Protein AF-A0AAU6AZH2-F1 (afdb_monomer_lite)

Secondary structure (DSSP, 8-state):
-HHHHHHHTTPPP-PPPTT-HHHHHHHHHHHHHHHHHHHTT-----HHHHHHHHHHHHHHHHHH---SSSS---S----------------

pLDDT: mean 70.89, std 15.19, range [42.44, 94.69]

Structure (mmCIF, N/CA/C/O backbone):
data_AF-A0AAU6AZH2-F1
#
_entry.id   AF-A0AAU6AZH2-F1
#
loop_
_atom_site.group_PDB
_atom_site.id
_atom_site.type_symbol
_atom_site.label_atom_id
_atom_site.label_alt_id
_atom_site.label_comp_id
_atom_site.label_asym_id
_atom_site.label_entity_id
_atom_site.label_seq_id
_atom_site.pdbx_PDB_ins_code
_atom_site.Cartn_x
_atom_site.Cartn_y
_atom_site.Cartn_z
_atom_site.occupancy
_atom_site.B_iso_or_equiv
_atom_site.auth_seq_id
_atom_site.auth_comp_id
_atom_site.auth_asym_id
_atom_site.auth_atom_id
_atom_site.pdbx_PDB_model_num
ATOM 1 N N . MET A 1 1 ? -8.372 -12.243 -19.620 1.00 77.56 1 MET A N 1
ATOM 2 C CA . MET A 1 1 ? -8.970 -10.992 -19.103 1.00 77.56 1 MET A CA 1
ATOM 3 C C . MET A 1 1 ? -7.921 -9.996 -18.612 1.00 77.56 1 MET A C 1
ATOM 5 O O . MET A 1 1 ? -7.651 -9.061 -19.345 1.00 77.56 1 MET A O 1
ATOM 9 N N . ILE A 1 2 ? -7.285 -10.161 -17.438 1.00 85.25 2 ILE A N 1
ATOM 10 C CA . ILE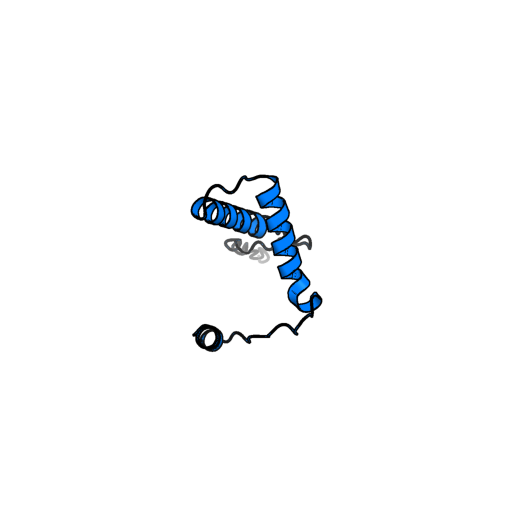 A 1 2 ? -6.269 -9.184 -16.969 1.00 85.25 2 ILE A CA 1
ATOM 11 C C . ILE A 1 2 ? -5.028 -9.159 -17.873 1.00 85.25 2 ILE A C 1
ATOM 13 O O . ILE A 1 2 ? -4.589 -8.079 -18.251 1.00 85.25 2 ILE A O 1
ATOM 17 N N . ASP A 1 3 ? -4.515 -10.316 -18.297 1.00 87.44 3 ASP A N 1
ATOM 18 C CA . ASP A 1 3 ? -3.327 -10.376 -19.166 1.00 87.44 3 ASP A CA 1
ATOM 19 C C . ASP A 1 3 ? -3.535 -9.690 -20.525 1.00 87.44 3 ASP A C 1
ATOM 21 O O . ASP A 1 3 ? -2.596 -9.144 -21.100 1.00 87.44 3 ASP A O 1
ATOM 25 N N . GLU A 1 4 ? -4.769 -9.690 -21.035 1.00 90.00 4 GLU A N 1
ATOM 26 C CA . GLU A 1 4 ? -5.128 -9.009 -22.285 1.00 90.00 4 GLU A CA 1
ATOM 27 C C . GLU A 1 4 ? -5.130 -7.494 -22.105 1.00 90.00 4 GLU A C 1
ATOM 29 O O . GLU A 1 4 ? -4.555 -6.789 -22.928 1.00 90.00 4 GLU A O 1
ATOM 34 N N . ILE A 1 5 ? -5.696 -7.002 -20.999 1.00 91.00 5 ILE A N 1
ATOM 35 C CA . ILE A 1 5 ? -5.677 -5.576 -20.648 1.00 91.00 5 ILE A CA 1
ATOM 36 C C . ILE A 1 5 ? -4.233 -5.096 -20.451 1.00 91.00 5 ILE A C 1
ATOM 38 O O . ILE A 1 5 ? -3.850 -4.042 -20.953 1.00 91.00 5 ILE A O 1
ATOM 42 N N . LEU A 1 6 ? -3.402 -5.881 -19.757 1.00 90.50 6 LEU A N 1
ATOM 43 C CA . LEU A 1 6 ? -1.990 -5.552 -19.549 1.00 90.50 6 LEU A CA 1
ATOM 44 C C . LEU A 1 6 ? -1.206 -5.554 -20.866 1.00 90.50 6 LEU A C 1
ATOM 46 O O . LEU A 1 6 ? -0.358 -4.687 -21.078 1.00 90.50 6 LEU A O 1
ATOM 50 N N . ARG A 1 7 ? -1.516 -6.489 -21.773 1.00 90.12 7 ARG A N 1
ATOM 51 C CA . ARG A 1 7 ? -0.912 -6.545 -23.107 1.00 90.12 7 ARG A CA 1
ATOM 52 C C . ARG A 1 7 ? -1.306 -5.341 -23.964 1.00 90.12 7 ARG A C 1
ATOM 54 O O . ARG A 1 7 ? -0.426 -4.777 -24.610 1.00 90.12 7 ARG A O 1
ATOM 61 N N . ASP A 1 8 ? -2.574 -4.935 -23.946 1.00 94.69 8 ASP A N 1
ATOM 62 C CA . ASP A 1 8 ? -3.058 -3.734 -24.645 1.00 94.69 8 ASP A CA 1
ATOM 63 C C . ASP A 1 8 ? -2.376 -2.462 -24.111 1.00 94.69 8 ASP A C 1
ATOM 65 O O . ASP A 1 8 ? -1.859 -1.645 -24.875 1.00 94.69 8 ASP A O 1
ATOM 69 N N . ALA A 1 9 ? -2.211 -2.376 -22.787 1.00 91.88 9 ALA A N 1
ATOM 70 C CA . ALA A 1 9 ? -1.456 -1.316 -22.120 1.00 91.88 9 ALA A CA 1
ATOM 71 C C . ALA A 1 9 ? 0.074 -1.394 -22.327 1.00 91.88 9 ALA A C 1
ATOM 73 O O . ALA A 1 9 ? 0.807 -0.554 -21.803 1.00 91.88 9 ALA A O 1
ATOM 74 N N . LYS A 1 10 ? 0.578 -2.384 -23.083 1.00 91.50 10 LYS A N 1
ATOM 75 C CA . LYS A 1 10 ? 2.011 -2.648 -23.325 1.00 91.50 10 LYS A CA 1
ATOM 76 C C . LYS A 1 10 ? 2.827 -2.861 -22.041 1.00 91.50 10 LYS A C 1
ATOM 78 O O . LYS A 1 10 ? 4.014 -2.540 -21.990 1.00 91.50 10 LYS A O 1
ATOM 83 N N . ILE A 1 11 ? 2.205 -3.430 -21.010 1.00 89.88 11 ILE A N 1
ATOM 84 C CA . ILE A 1 11 ? 2.841 -3.753 -19.730 1.00 89.88 11 ILE A CA 1
ATOM 85 C C . ILE A 1 11 ? 3.317 -5.209 -19.761 1.00 89.88 11 ILE A C 1
ATOM 87 O O . ILE A 1 11 ? 2.533 -6.141 -19.940 1.00 89.88 11 ILE A O 1
ATOM 91 N N . ALA A 1 12 ? 4.620 -5.416 -19.559 1.00 86.62 12 ALA A N 1
ATOM 92 C CA . ALA A 1 12 ? 5.191 -6.751 -19.431 1.00 86.62 12 ALA A CA 1
ATOM 93 C C . ALA A 1 12 ? 4.874 -7.331 -18.046 1.00 86.62 12 ALA A C 1
ATOM 95 O O . ALA A 1 12 ? 5.308 -6.803 -17.021 1.00 86.62 12 ALA A O 1
ATOM 96 N N . THR A 1 13 ? 4.130 -8.435 -18.017 1.00 84.69 13 THR A N 1
ATOM 97 C CA . THR A 1 13 ? 3.815 -9.137 -16.769 1.00 84.69 13 THR A CA 1
ATOM 98 C C . THR A 1 13 ? 4.979 -10.046 -16.393 1.00 84.69 13 THR A C 1
ATOM 100 O O . THR A 1 13 ? 5.350 -10.932 -17.162 1.00 84.69 13 THR A O 1
ATOM 103 N N . VAL A 1 14 ? 5.552 -9.838 -15.208 1.00 84.75 14 VAL A N 1
ATOM 104 C CA . VAL A 1 14 ? 6.588 -10.708 -14.639 1.00 84.75 14 VAL A CA 1
ATOM 105 C C . VAL A 1 14 ? 5.984 -11.448 -13.458 1.00 84.75 14 VAL A C 1
ATOM 107 O O . VAL A 1 14 ? 5.588 -10.835 -12.468 1.00 84.75 14 VAL A O 1
ATOM 110 N N . LEU A 1 15 ? 5.904 -12.773 -13.559 1.00 83.19 15 LEU A N 1
ATOM 111 C CA . LEU A 1 15 ? 5.469 -13.604 -12.443 1.00 83.19 15 LEU A CA 1
ATOM 112 C C . LEU A 1 15 ? 6.598 -13.701 -11.416 1.00 83.19 15 LEU A C 1
ATOM 114 O O . LEU A 1 15 ? 7.744 -13.997 -11.762 1.00 83.19 15 LEU A O 1
ATOM 118 N N . SER A 1 16 ? 6.272 -13.475 -10.145 1.00 79.25 16 SER A N 1
ATOM 119 C CA . SER A 1 16 ? 7.215 -13.754 -9.066 1.00 79.25 16 SER A CA 1
ATOM 120 C C . SER A 1 16 ? 7.482 -15.250 -8.968 1.00 79.25 16 SER A C 1
ATOM 122 O O . SER A 1 16 ? 6.561 -16.067 -9.031 1.00 79.25 16 SER A O 1
ATOM 124 N N . GLY A 1 17 ? 8.753 -15.610 -8.789 1.00 78.06 17 GLY A N 1
ATOM 125 C CA . GLY A 1 17 ? 9.146 -16.993 -8.562 1.00 78.06 17 GLY A CA 1
ATOM 126 C C . GLY A 1 17 ? 8.450 -17.569 -7.327 1.00 78.06 17 GLY A C 1
ATOM 127 O O . GLY A 1 17 ? 8.278 -16.892 -6.307 1.00 78.06 17 GLY A O 1
ATOM 128 N N . VAL A 1 18 ? 8.050 -18.839 -7.408 1.00 68.81 18 VAL A N 1
ATOM 129 C CA . VAL A 1 18 ? 7.421 -19.549 -6.287 1.00 68.81 18 VAL A CA 1
ATOM 130 C C . VAL A 1 18 ? 8.380 -19.538 -5.094 1.00 68.81 18 VAL A C 1
ATOM 132 O O . VAL A 1 18 ? 9.514 -19.993 -5.206 1.00 68.81 18 VAL A O 1
ATOM 135 N N . ARG A 1 19 ? 7.921 -19.017 -3.946 1.00 71.00 19 ARG A N 1
ATOM 136 C CA . ARG A 1 19 ? 8.726 -18.860 -2.716 1.00 71.00 19 ARG A CA 1
ATOM 137 C C . ARG A 1 19 ? 9.992 -18.018 -2.916 1.00 71.00 19 ARG A C 1
ATOM 139 O O . ARG A 1 19 ? 11.034 -18.318 -2.336 1.00 71.00 19 ARG A O 1
ATOM 146 N N . MET A 1 20 ? 9.897 -16.930 -3.679 1.00 77.00 20 MET A N 1
ATOM 147 C CA . MET A 1 20 ? 10.946 -15.909 -3.752 1.00 77.00 20 MET A CA 1
ATOM 148 C C . MET A 1 20 ? 10.512 -14.611 -3.046 1.00 77.00 20 MET A C 1
ATOM 150 O O . MET A 1 20 ? 10.177 -13.638 -3.725 1.00 77.00 20 MET A O 1
ATOM 154 N N . PRO A 1 21 ? 10.572 -14.541 -1.694 1.00 69.06 21 PRO A N 1
ATOM 155 C CA . PRO A 1 21 ? 10.156 -13.359 -0.931 1.00 69.06 21 PRO A CA 1
ATOM 156 C C . PRO A 1 21 ? 10.864 -12.089 -1.388 1.00 69.06 21 PRO A C 1
ATOM 158 O O . PRO A 1 21 ? 10.291 -11.014 -1.367 1.00 69.06 21 PRO A O 1
ATOM 161 N N . ARG A 1 22 ? 12.111 -12.195 -1.870 1.00 76.12 22 ARG A N 1
ATOM 162 C CA . ARG A 1 22 ? 12.877 -11.040 -2.358 1.00 76.12 22 ARG A CA 1
ATOM 163 C C . ARG A 1 22 ? 12.259 -10.370 -3.586 1.00 76.12 22 ARG A C 1
ATOM 165 O O . ARG A 1 22 ? 12.365 -9.153 -3.683 1.00 76.12 22 ARG A O 1
ATOM 172 N N . MET A 1 23 ? 11.611 -11.119 -4.484 1.00 85.00 23 MET A N 1
ATOM 173 C CA . MET A 1 23 ? 10.932 -10.536 -5.652 1.00 85.00 23 MET A CA 1
ATOM 174 C C . MET A 1 23 ? 9.683 -9.744 -5.244 1.00 85.00 23 MET A C 1
ATOM 176 O O . MET A 1 23 ? 9.363 -8.743 -5.875 1.00 85.00 23 MET A O 1
ATOM 180 N N . ASN A 1 24 ? 9.033 -10.133 -4.143 1.00 81.50 24 ASN A N 1
ATOM 181 C CA . ASN A 1 24 ? 7.842 -9.469 -3.613 1.00 81.50 24 ASN A CA 1
ATOM 182 C C . ASN A 1 24 ? 8.113 -8.615 -2.367 1.00 81.50 24 ASN A C 1
ATOM 184 O O . ASN A 1 24 ? 7.181 -8.027 -1.826 1.00 81.50 24 ASN A O 1
ATOM 188 N N . ALA A 1 25 ? 9.365 -8.500 -1.914 1.00 84.75 25 ALA A N 1
ATOM 189 C CA . ALA A 1 25 ? 9.700 -7.978 -0.588 1.00 84.75 25 ALA A CA 1
ATOM 190 C C . ALA A 1 25 ? 9.181 -6.557 -0.357 1.00 84.75 25 ALA A C 1
ATOM 192 O O . ALA A 1 25 ? 8.806 -6.206 0.758 1.00 84.75 25 ALA A O 1
ATOM 193 N N . ILE A 1 26 ? 9.141 -5.738 -1.410 1.00 81.88 26 ILE A N 1
ATOM 194 C CA . ILE A 1 26 ? 8.609 -4.374 -1.351 1.00 81.88 26 ILE A CA 1
ATOM 195 C C . ILE A 1 26 ? 7.103 -4.401 -1.069 1.00 81.88 26 ILE A C 1
ATOM 197 O O . ILE A 1 26 ? 6.650 -3.717 -0.152 1.00 81.88 26 ILE A O 1
ATOM 201 N N . MET A 1 27 ? 6.347 -5.211 -1.815 1.00 82.81 27 MET A N 1
ATOM 202 C CA . MET A 1 27 ? 4.900 -5.347 -1.635 1.00 82.81 27 MET A CA 1
ATOM 203 C C . MET A 1 27 ? 4.559 -6.040 -0.319 1.00 82.81 27 MET A C 1
ATOM 205 O O . MET A 1 27 ? 3.697 -5.566 0.411 1.00 82.81 27 MET A O 1
ATOM 209 N N . GLU A 1 28 ? 5.271 -7.107 0.039 1.00 85.12 28 GLU A N 1
ATOM 210 C CA . GLU A 1 28 ? 5.090 -7.805 1.315 1.00 85.12 28 GLU A CA 1
ATOM 211 C C . GLU A 1 28 ? 5.366 -6.879 2.502 1.00 85.12 28 GLU A C 1
ATOM 213 O O . GLU A 1 28 ? 4.580 -6.829 3.450 1.00 85.12 28 GLU A O 1
ATOM 218 N N . ARG A 1 29 ? 6.448 -6.091 2.439 1.00 87.00 29 ARG A N 1
ATOM 219 C CA . ARG A 1 29 ? 6.752 -5.083 3.459 1.00 87.00 29 ARG A CA 1
ATOM 220 C C . ARG A 1 29 ? 5.657 -4.029 3.531 1.00 87.00 29 ARG A C 1
ATOM 222 O O . ARG A 1 29 ? 5.240 -3.694 4.634 1.00 87.00 29 ARG A O 1
ATOM 229 N N . TRP A 1 30 ? 5.184 -3.531 2.390 1.00 83.38 30 TRP A N 1
ATOM 230 C CA . TRP A 1 30 ? 4.108 -2.543 2.347 1.00 83.38 30 TRP A CA 1
ATOM 231 C C . TRP A 1 30 ? 2.813 -3.081 2.970 1.00 83.38 30 TRP A C 1
ATOM 233 O O . TRP A 1 30 ? 2.271 -2.448 3.870 1.00 83.38 30 TRP A O 1
ATOM 243 N N . VAL A 1 31 ? 2.379 -4.290 2.594 1.00 83.88 31 VAL A N 1
ATOM 244 C CA . VAL A 1 31 ? 1.191 -4.944 3.172 1.00 83.88 31 VAL A CA 1
ATOM 245 C C . VAL A 1 31 ? 1.363 -5.185 4.671 1.00 83.88 31 VAL A C 1
ATOM 247 O O . VAL A 1 31 ? 0.415 -5.005 5.433 1.00 83.88 31 VAL A O 1
ATOM 250 N N . LYS A 1 32 ? 2.560 -5.576 5.123 1.00 85.69 32 LYS A N 1
ATOM 251 C CA . LYS A 1 32 ? 2.845 -5.779 6.549 1.00 85.69 32 LYS A CA 1
ATOM 252 C C . LYS A 1 32 ? 2.762 -4.471 7.335 1.00 85.69 32 LYS A C 1
ATOM 254 O O . LYS A 1 32 ? 2.167 -4.468 8.409 1.00 85.69 32 LYS A O 1
ATOM 259 N N . THR A 1 33 ? 3.325 -3.383 6.810 1.00 83.62 33 THR A N 1
ATOM 260 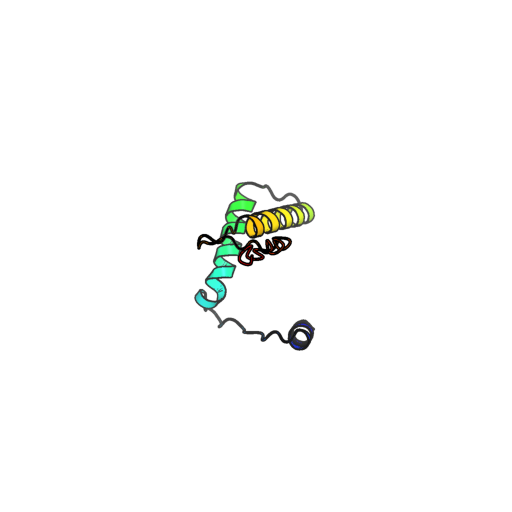C CA . THR A 1 33 ? 3.234 -2.049 7.421 1.00 83.62 33 THR A CA 1
ATOM 261 C C . THR A 1 33 ? 1.789 -1.565 7.459 1.00 83.62 33 THR A C 1
ATOM 263 O O . THR A 1 33 ? 1.324 -1.181 8.524 1.00 83.62 33 THR A O 1
ATOM 266 N N . LEU A 1 34 ? 1.051 -1.695 6.354 1.00 81.81 34 LEU A N 1
ATOM 267 C CA . LEU A 1 34 ? -0.370 -1.359 6.294 1.00 81.81 34 LEU A CA 1
ATOM 268 C C . LEU A 1 34 ? -1.172 -2.158 7.325 1.00 81.81 34 LEU A C 1
ATOM 270 O O . LEU A 1 34 ? -1.950 -1.591 8.080 1.00 81.81 34 LEU A O 1
ATOM 274 N N . ARG A 1 35 ? -0.952 -3.474 7.411 1.00 81.31 35 ARG A N 1
ATOM 275 C CA . ARG A 1 35 ? -1.631 -4.332 8.387 1.00 81.31 35 ARG A CA 1
ATOM 276 C C . ARG A 1 35 ? -1.314 -3.905 9.819 1.00 81.31 35 ARG A C 1
ATOM 278 O O . ARG A 1 35 ? -2.230 -3.840 10.625 1.00 81.31 35 ARG A O 1
ATOM 285 N N . ALA A 1 36 ? -0.051 -3.616 10.124 1.00 81.75 36 ALA A N 1
ATOM 286 C CA . ALA A 1 36 ? 0.350 -3.153 11.446 1.00 81.75 36 ALA A CA 1
ATOM 287 C C . ALA A 1 36 ? -0.285 -1.795 11.779 1.00 81.75 36 ALA A C 1
ATOM 289 O O . ALA A 1 36 ? -0.928 -1.669 12.804 1.00 81.75 36 ALA A O 1
ATOM 290 N N . GLU A 1 37 ? -0.184 -0.799 10.904 1.00 76.94 37 GLU A N 1
ATOM 291 C CA . GLU A 1 37 ? -0.658 0.562 11.190 1.00 76.94 37 GLU A CA 1
ATOM 292 C C . GLU A 1 37 ? -2.190 0.673 11.227 1.00 76.94 37 GLU A C 1
ATOM 294 O O . GLU A 1 37 ? -2.729 1.451 12.016 1.00 76.94 37 GLU A O 1
ATOM 299 N N . LEU A 1 38 ? -2.896 -0.109 10.403 1.00 72.88 38 LEU A N 1
ATOM 300 C CA . LEU A 1 38 ? -4.354 -0.059 10.301 1.00 72.88 38 LEU A CA 1
ATOM 301 C C . LEU A 1 38 ? -5.027 -0.917 11.387 1.00 72.88 38 LEU A C 1
ATOM 303 O O . LEU A 1 38 ? -5.935 -0.429 12.055 1.00 72.88 38 LEU A O 1
ATOM 307 N N . LEU A 1 39 ? -4.568 -2.152 11.637 1.00 68.69 39 LEU A N 1
ATOM 308 C CA . LEU A 1 39 ? -5.173 -3.017 12.669 1.00 68.69 39 LEU A CA 1
ATOM 309 C C . LEU A 1 39 ? -4.739 -2.679 14.100 1.00 68.69 39 LEU A C 1
ATOM 311 O O . LEU A 1 39 ? -5.490 -2.982 15.020 1.00 68.69 39 LEU A O 1
ATOM 315 N N . ASP A 1 40 ? -3.587 -2.037 14.309 1.00 66.81 40 ASP A N 1
ATOM 316 C CA . ASP A 1 40 ? -3.177 -1.567 15.645 1.00 66.81 40 ASP A CA 1
ATOM 317 C C . ASP A 1 40 ? -4.014 -0.361 16.115 1.00 66.81 40 ASP A C 1
ATOM 319 O O . ASP A 1 40 ? -4.118 -0.094 17.308 1.00 66.81 40 ASP A O 1
ATOM 323 N N . ARG A 1 41 ? -4.658 0.363 15.182 1.00 59.97 41 ARG A N 1
ATOM 324 C CA . ARG A 1 41 ? -5.393 1.611 15.469 1.00 59.97 41 ARG A CA 1
ATOM 325 C C . ARG A 1 41 ? -6.883 1.589 15.134 1.00 59.97 41 ARG A C 1
ATOM 327 O O . ARG A 1 41 ? -7.591 2.503 15.550 1.00 59.97 41 ARG A O 1
ATOM 334 N N . THR A 1 42 ? -7.383 0.591 14.401 1.00 58.84 42 THR A N 1
ATOM 335 C CA . THR A 1 42 ? -8.802 0.523 14.013 1.00 58.84 42 THR A CA 1
ATOM 336 C C . THR A 1 42 ? -9.395 -0.869 14.225 1.00 58.84 42 THR A C 1
ATOM 338 O O . THR A 1 42 ? -8.935 -1.864 13.666 1.00 58.84 42 THR A O 1
ATOM 341 N N . LEU A 1 43 ? -10.466 -0.938 15.022 1.00 62.66 43 LEU A N 1
ATOM 342 C CA . LEU A 1 43 ? -11.334 -2.111 15.089 1.00 62.66 43 LEU A CA 1
ATOM 343 C C . LEU A 1 43 ? -12.179 -2.115 13.805 1.00 62.66 43 LEU A C 1
ATOM 345 O O . LEU A 1 43 ? -13.139 -1.354 13.681 1.00 62.66 43 LEU A O 1
ATOM 349 N N . ILE A 1 44 ? -11.779 -2.899 12.803 1.00 63.22 44 ILE A N 1
ATOM 350 C CA . ILE A 1 44 ? -12.460 -2.933 11.502 1.00 63.22 44 ILE A CA 1
ATOM 351 C C . ILE A 1 44 ? -13.861 -3.532 11.691 1.00 63.22 44 ILE A C 1
ATOM 353 O O . ILE A 1 44 ? -14.022 -4.743 11.807 1.00 63.22 44 ILE A O 1
ATOM 357 N N . TRP A 1 45 ? -14.874 -2.666 11.728 1.00 60.28 45 TRP A N 1
ATOM 358 C CA . TRP A 1 45 ? -16.267 -3.048 11.985 1.00 60.28 45 TRP A CA 1
ATOM 359 C C . TRP A 1 45 ? -16.982 -3.612 10.744 1.00 60.28 45 TRP A C 1
ATOM 361 O O . TRP A 1 45 ? -17.902 -4.414 10.873 1.00 60.28 45 TRP A O 1
ATOM 371 N N . ASN A 1 46 ? -16.589 -3.189 9.533 1.00 68.00 46 ASN A N 1
ATOM 372 C CA . ASN A 1 46 ? -17.196 -3.632 8.269 1.00 68.00 46 ASN A CA 1
ATOM 373 C C . ASN A 1 46 ? -16.261 -3.396 7.057 1.00 68.00 46 ASN A C 1
ATOM 375 O O . ASN A 1 46 ? -15.363 -2.552 7.113 1.00 68.00 46 ASN A O 1
ATOM 379 N N . GLU A 1 47 ? -16.509 -4.083 5.935 1.00 77.19 47 GLU A N 1
ATOM 380 C CA . GLU A 1 47 ? -15.757 -3.981 4.670 1.00 77.19 47 GLU A CA 1
ATOM 381 C C . GLU A 1 47 ? -15.715 -2.546 4.121 1.00 77.19 47 GLU A C 1
ATOM 383 O O . GLU A 1 47 ? -14.667 -2.067 3.688 1.00 77.19 47 GLU A O 1
ATOM 388 N N . THR A 1 48 ? -16.831 -1.816 4.195 1.00 79.81 48 THR A N 1
ATOM 389 C CA . THR A 1 48 ? -16.905 -0.415 3.747 1.00 79.81 48 THR A CA 1
ATOM 390 C C . THR A 1 48 ? -15.958 0.487 4.539 1.00 79.81 48 THR A C 1
ATOM 392 O O . THR A 1 48 ? -15.313 1.366 3.967 1.00 79.81 48 THR A O 1
ATOM 395 N N . HIS A 1 49 ? -15.828 0.242 5.846 1.00 77.75 49 HIS A N 1
ATOM 396 C CA . HIS A 1 49 ? -14.922 0.999 6.707 1.00 77.75 49 HIS A CA 1
ATOM 397 C C . HIS A 1 49 ? -13.460 0.689 6.367 1.00 77.75 49 HIS A C 1
ATOM 399 O O . HIS A 1 49 ? -12.642 1.601 6.265 1.00 77.75 49 HIS A O 1
ATOM 405 N N . LEU A 1 50 ? -13.148 -0.585 6.106 1.00 79.94 50 LEU A N 1
ATOM 406 C CA . LEU A 1 50 ? -11.825 -1.002 5.648 1.00 79.94 50 LEU A CA 1
ATOM 407 C C . LEU A 1 50 ? -11.452 -0.336 4.319 1.00 79.94 50 LEU A C 1
ATOM 409 O O . LEU A 1 50 ? -10.352 0.196 4.192 1.00 79.94 50 LEU A O 1
ATOM 413 N N . ARG A 1 51 ? -12.369 -0.316 3.344 1.00 83.75 51 ARG A N 1
ATOM 414 C CA . ARG A 1 51 ? -12.129 0.296 2.029 1.00 83.75 51 ARG A CA 1
ATOM 415 C C . ARG A 1 51 ? -11.876 1.802 2.139 1.00 83.75 51 ARG A C 1
ATOM 417 O O . ARG A 1 51 ? -10.977 2.311 1.475 1.00 83.75 51 ARG A O 1
ATOM 424 N N . HIS A 1 52 ? -12.613 2.496 3.008 1.00 8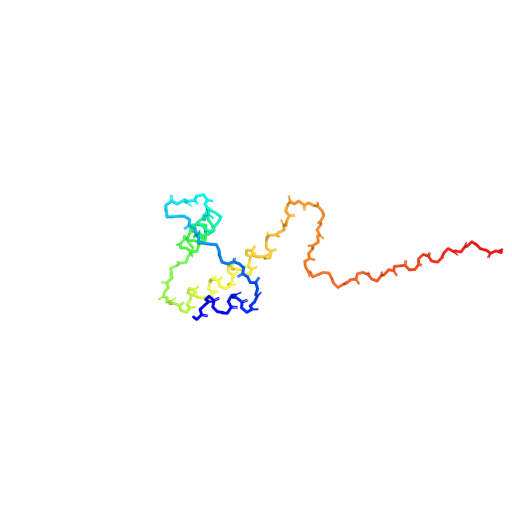3.56 52 HIS A N 1
ATOM 425 C CA . HIS A 1 52 ? -12.389 3.918 3.276 1.00 83.56 52 HIS A CA 1
ATOM 426 C C . HIS A 1 52 ? -11.026 4.168 3.942 1.00 83.56 52 HIS A C 1
ATOM 428 O O . HIS A 1 52 ? -10.258 5.012 3.484 1.00 83.56 52 HIS A O 1
ATOM 434 N N . ALA A 1 53 ? -10.692 3.402 4.985 1.00 81.50 53 ALA A N 1
ATOM 435 C CA . ALA A 1 53 ? -9.414 3.522 5.685 1.00 81.50 53 ALA A CA 1
ATOM 436 C C . ALA A 1 53 ? -8.211 3.226 4.769 1.00 81.50 53 ALA A C 1
ATOM 438 O O . ALA A 1 53 ? -7.207 3.929 4.839 1.00 81.50 53 ALA A O 1
ATOM 439 N N . LEU A 1 54 ? -8.325 2.243 3.868 1.00 83.38 54 LEU A N 1
ATOM 440 C CA . LEU A 1 54 ? -7.311 1.953 2.847 1.00 83.38 54 LEU A CA 1
ATOM 441 C C . LEU A 1 54 ? -7.119 3.115 1.868 1.00 83.38 54 LEU A C 1
ATOM 443 O O . LEU A 1 54 ? -5.980 3.449 1.562 1.00 83.38 54 LEU A O 1
ATOM 447 N N . GLY A 1 55 ? -8.205 3.743 1.408 1.00 84.38 55 GLY A N 1
ATOM 448 C CA . GLY A 1 55 ? -8.123 4.893 0.504 1.00 84.38 55 GLY A CA 1
ATOM 449 C C . GLY A 1 55 ? -7.452 6.108 1.150 1.00 84.38 55 GLY A C 1
ATOM 450 O O . GLY A 1 55 ? -6.641 6.785 0.518 1.00 84.38 55 GLY A O 1
ATOM 451 N N . GLU A 1 56 ? -7.736 6.375 2.428 1.00 82.38 56 GLU A N 1
ATOM 452 C CA . GLU A 1 56 ? -7.026 7.419 3.180 1.00 82.38 56 GLU A CA 1
ATOM 453 C C . GLU A 1 56 ? -5.560 7.057 3.432 1.00 82.38 56 GLU A C 1
ATOM 455 O O . GLU A 1 56 ? -4.678 7.903 3.272 1.00 82.38 56 GLU A O 1
ATOM 460 N N . TYR A 1 57 ? -5.278 5.793 3.753 1.00 78.62 57 TYR A N 1
ATOM 461 C CA . TYR A 1 57 ? -3.915 5.310 3.937 1.00 78.62 57 TYR A CA 1
ATOM 462 C C . TYR A 1 57 ? -3.080 5.427 2.661 1.00 78.62 57 TYR A C 1
ATOM 464 O O . TYR A 1 57 ? -1.950 5.906 2.706 1.00 78.62 57 TYR A O 1
ATOM 472 N N . GLU A 1 58 ? -3.627 5.025 1.514 1.00 81.62 58 GLU A N 1
ATOM 473 C CA . GLU A 1 58 ? -2.962 5.126 0.217 1.00 81.62 58 GLU A CA 1
ATOM 474 C C . GLU A 1 58 ? -2.652 6.584 -0.129 1.00 81.62 58 GLU A C 1
ATOM 476 O O . GLU A 1 58 ? -1.520 6.909 -0.497 1.00 81.62 58 GLU A O 1
ATOM 481 N N . ARG A 1 59 ? -3.633 7.477 0.047 1.00 82.38 59 ARG A N 1
ATOM 482 C CA . ARG A 1 59 ? -3.463 8.916 -0.170 1.00 82.38 59 ARG A CA 1
ATOM 483 C C . ARG A 1 59 ? -2.351 9.470 0.716 1.00 82.38 59 ARG A C 1
ATOM 485 O O . ARG A 1 59 ? -1.451 10.137 0.212 1.00 82.38 59 ARG A O 1
ATOM 492 N N . HIS A 1 60 ? -2.375 9.143 2.007 1.00 80.31 60 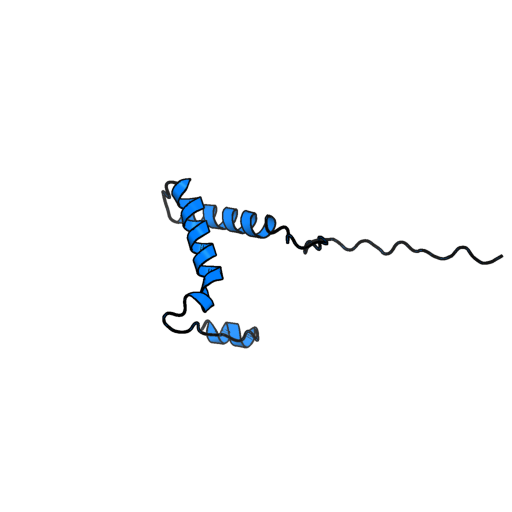HIS A N 1
ATOM 493 C CA . HIS A 1 60 ? -1.343 9.537 2.956 1.00 80.31 60 HIS A CA 1
ATOM 494 C C . HIS A 1 60 ? 0.027 8.990 2.539 1.00 80.31 60 HIS A C 1
ATOM 496 O O . HIS A 1 60 ? 0.960 9.766 2.363 1.00 80.31 60 HIS A O 1
ATOM 502 N N . TYR A 1 61 ? 0.153 7.686 2.300 1.00 71.31 61 TYR A N 1
ATOM 503 C CA . TYR A 1 61 ? 1.413 7.031 1.952 1.00 71.31 61 TYR A CA 1
ATOM 504 C C . TYR A 1 61 ? 2.026 7.574 0.652 1.00 71.31 61 TYR A C 1
ATOM 506 O O . TYR A 1 61 ? 3.228 7.844 0.595 1.00 71.31 61 TYR A O 1
ATOM 514 N N . ASN A 1 62 ? 1.205 7.786 -0.379 1.00 74.75 62 ASN A N 1
ATOM 515 C CA . ASN A 1 62 ? 1.652 8.309 -1.670 1.00 74.75 62 ASN A CA 1
ATOM 516 C C . ASN A 1 62 ? 2.023 9.798 -1.596 1.00 74.75 62 ASN A C 1
ATOM 518 O O . ASN A 1 62 ? 2.988 10.210 -2.235 1.00 74.75 62 ASN A O 1
ATOM 522 N N . GLN A 1 63 ? 1.324 10.596 -0.782 1.00 76.56 63 GLN A N 1
ATOM 523 C CA . GLN A 1 63 ? 1.676 12.002 -0.539 1.00 76.56 63 GLN A CA 1
ATOM 524 C C . GLN A 1 63 ? 2.909 12.157 0.366 1.00 76.56 63 GLN A C 1
ATOM 526 O O . GLN A 1 63 ? 3.697 13.079 0.176 1.00 76.56 63 GLN A O 1
ATOM 531 N N . HIS A 1 64 ? 3.099 11.252 1.332 1.00 65.44 64 HIS A N 1
ATOM 532 C CA . HIS A 1 64 ? 4.184 11.301 2.321 1.00 65.44 64 HIS A CA 1
ATOM 533 C C . HIS A 1 64 ? 5.470 10.623 1.848 1.00 65.44 64 HIS A C 1
ATOM 535 O O . HIS A 1 64 ? 6.502 10.732 2.519 1.00 65.44 64 HIS A O 1
ATOM 541 N N . ARG A 1 65 ? 5.480 9.995 0.663 1.00 53.28 65 ARG A N 1
ATOM 542 C CA . ARG A 1 65 ? 6.730 9.766 -0.070 1.00 53.28 65 ARG A CA 1
ATOM 543 C C . ARG A 1 65 ? 7.247 11.088 -0.635 1.00 53.28 65 ARG A C 1
ATOM 545 O O . ARG A 1 65 ? 7.389 11.274 -1.838 1.00 53.28 65 ARG A O 1
ATOM 552 N N . THR A 1 66 ? 7.638 11.985 0.262 1.00 48.28 66 THR A N 1
ATOM 553 C CA . THR A 1 66 ? 8.680 12.961 -0.016 1.00 48.28 66 THR A CA 1
ATOM 554 C C . THR A 1 66 ? 9.918 12.131 -0.306 1.00 48.28 66 THR A C 1
ATOM 556 O O . THR A 1 66 ? 10.531 11.571 0.605 1.00 48.28 66 THR A O 1
ATOM 559 N N . HIS A 1 67 ? 10.205 11.939 -1.592 1.00 52.69 67 HIS A N 1
ATOM 560 C CA . HIS A 1 67 ? 11.419 11.314 -2.085 1.00 52.69 67 HIS A CA 1
ATOM 561 C C . HIS A 1 67 ? 12.597 11.918 -1.310 1.00 52.69 67 HIS A C 1
ATOM 563 O O . HIS A 1 67 ? 13.024 13.037 -1.578 1.00 52.69 67 HIS A O 1
ATOM 569 N N . ARG A 1 68 ? 13.105 11.202 -0.294 1.00 49.88 68 ARG A N 1
ATOM 570 C CA . ARG A 1 68 ? 14.263 11.613 0.518 1.00 49.88 68 ARG A CA 1
ATOM 571 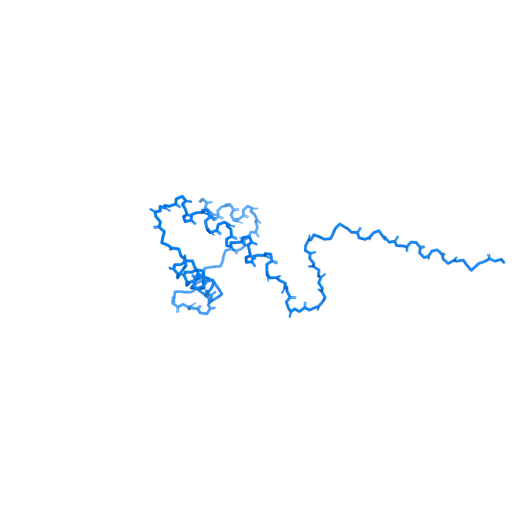C C . ARG A 1 68 ? 15.562 11.360 -0.256 1.00 49.88 68 ARG A C 1
ATOM 573 O O . ARG A 1 68 ? 16.529 10.825 0.268 1.00 49.88 68 ARG A O 1
ATOM 580 N N . HIS A 1 69 ? 15.538 11.722 -1.530 1.00 46.25 69 HIS A N 1
ATOM 581 C CA . HIS A 1 69 ? 16.683 12.107 -2.324 1.00 46.25 69 HIS A CA 1
ATOM 582 C C . HIS A 1 69 ? 16.277 13.425 -2.994 1.00 46.25 69 HIS A C 1
ATOM 584 O O . HIS A 1 69 ? 15.359 13.484 -3.804 1.00 46.25 69 HIS A O 1
ATOM 590 N N . TRP A 1 70 ? 16.893 14.506 -2.536 1.00 50.88 70 TRP A N 1
ATOM 591 C CA . TRP A 1 70 ? 16.765 15.852 -3.089 1.00 50.88 70 TRP A CA 1
ATOM 592 C C . TRP A 1 70 ? 17.224 15.892 -4.568 1.00 50.88 70 TRP A C 1
ATOM 594 O O . TRP A 1 70 ? 18.143 15.138 -4.897 1.00 50.88 70 TRP A O 1
ATOM 604 N N . PRO A 1 71 ? 16.674 16.762 -5.450 1.00 50.88 71 PRO A N 1
ATOM 605 C CA . PRO A 1 71 ? 15.735 17.855 -5.195 1.00 50.88 71 PRO A CA 1
ATOM 606 C C . PRO A 1 71 ? 14.259 17.479 -5.408 1.00 50.88 71 PRO A C 1
ATOM 608 O O . PRO A 1 71 ? 13.945 16.489 -6.071 1.00 50.88 71 PRO A O 1
ATOM 611 N N . PRO A 1 72 ? 13.334 18.275 -4.843 1.00 47.94 72 PRO A N 1
ATOM 612 C CA . PRO A 1 72 ? 11.921 17.953 -4.777 1.00 47.94 72 PRO A CA 1
ATOM 613 C C . PRO A 1 72 ? 11.273 18.246 -6.125 1.00 47.94 72 PRO A C 1
ATOM 615 O O . PRO A 1 72 ? 10.812 19.353 -6.384 1.00 47.94 72 PRO A O 1
ATOM 618 N N . ARG A 1 73 ? 11.206 17.247 -7.004 1.00 48.44 73 ARG A N 1
ATOM 619 C CA . ARG A 1 73 ? 10.240 17.292 -8.101 1.00 48.44 73 ARG A CA 1
ATOM 620 C C . ARG A 1 73 ? 8.985 16.564 -7.664 1.00 48.44 73 ARG A C 1
ATOM 622 O O . ARG A 1 73 ? 8.837 15.359 -7.836 1.00 48.44 73 ARG A O 1
ATOM 629 N N . HIS A 1 74 ? 8.093 17.326 -7.045 1.00 54.03 74 HIS A N 1
ATOM 630 C CA . HIS A 1 74 ? 6.711 16.913 -6.883 1.00 54.03 74 HIS A CA 1
ATOM 631 C C . HIS A 1 74 ? 6.102 16.711 -8.285 1.00 54.03 74 HIS A C 1
ATOM 633 O O . HIS A 1 74 ? 6.350 17.537 -9.165 1.00 54.03 74 HIS A O 1
ATOM 639 N N . PRO A 1 75 ? 5.277 15.675 -8.523 1.00 55.72 75 PRO A N 1
ATOM 640 C CA . PRO A 1 75 ? 4.584 15.483 -9.804 1.00 55.72 75 PRO A CA 1
ATOM 641 C C . PRO A 1 75 ? 3.577 16.593 -10.152 1.00 55.72 75 PRO A C 1
ATOM 643 O O . PRO A 1 75 ? 2.948 16.541 -11.203 1.00 55.72 75 PRO A O 1
ATOM 646 N N . CYS A 1 76 ? 3.403 17.579 -9.270 1.00 49.91 76 CYS A N 1
ATOM 647 C CA . CYS A 1 76 ? 2.460 18.675 -9.407 1.00 49.91 76 CYS A CA 1
ATOM 648 C C . CYS A 1 76 ? 3.166 20.010 -9.119 1.00 49.91 76 CYS A C 1
ATOM 650 O O . CYS A 1 76 ? 2.858 20.692 -8.148 1.00 49.91 76 CYS A O 1
ATOM 652 N N . GLU A 1 77 ? 4.158 20.371 -9.934 1.00 50.91 77 GLU A N 1
ATOM 653 C CA . GLU A 1 77 ? 4.434 21.791 -10.164 1.00 50.91 77 GLU A CA 1
ATOM 654 C C . GLU A 1 77 ? 3.729 22.200 -11.463 1.00 50.91 77 GLU A C 1
ATOM 656 O O . GLU A 1 77 ? 4.070 21.672 -12.528 1.00 50.91 77 GLU A O 1
ATOM 661 N N . PRO A 1 78 ? 2.764 23.135 -11.431 1.00 49.59 78 PRO A N 1
ATOM 662 C CA . PRO A 1 78 ? 2.407 23.862 -12.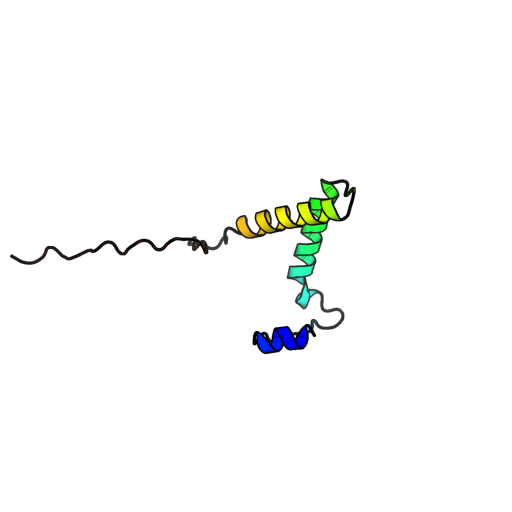635 1.00 49.59 78 PRO A CA 1
ATOM 663 C C . PRO A 1 78 ? 3.633 24.694 -13.019 1.00 49.59 78 PRO A C 1
ATOM 665 O O . PRO A 1 78 ? 4.058 25.564 -12.263 1.00 49.59 78 PRO A O 1
ATOM 668 N N . GLY A 1 79 ? 4.236 24.347 -14.158 1.00 52.53 79 GLY A N 1
ATOM 669 C CA . GLY A 1 79 ? 5.549 24.821 -14.580 1.00 52.53 79 GLY A CA 1
ATOM 670 C C . GLY A 1 79 ? 5.783 26.305 -14.313 1.00 52.53 79 GLY A C 1
ATOM 671 O O . GLY A 1 79 ? 5.056 27.168 -14.814 1.00 52.53 79 GLY A O 1
ATOM 672 N N . LEU A 1 80 ? 6.835 26.588 -13.544 1.00 53.72 80 LEU A N 1
ATOM 673 C CA . LEU A 1 80 ? 7.429 27.913 -13.451 1.00 53.72 80 LEU A CA 1
ATOM 674 C C . LEU A 1 80 ? 7.655 28.430 -14.878 1.00 53.72 80 LEU A C 1
ATOM 676 O O . LEU A 1 80 ? 8.408 27.839 -15.656 1.00 53.72 80 LEU A O 1
ATOM 680 N N . ARG A 1 81 ? 6.958 29.514 -15.240 1.00 56.97 81 ARG A N 1
ATOM 681 C CA . ARG A 1 81 ? 7.201 30.214 -16.505 1.00 56.97 81 ARG A CA 1
ATOM 682 C C . ARG A 1 81 ? 8.676 30.624 -16.533 1.00 56.97 81 ARG A C 1
ATOM 684 O O . ARG A 1 81 ? 9.154 31.145 -15.522 1.00 56.97 81 ARG A O 1
ATOM 691 N N . PRO A 1 82 ? 9.396 30.433 -17.648 1.00 49.66 82 PRO A N 1
ATOM 692 C CA . PRO A 1 82 ? 10.760 30.918 -17.744 1.00 49.66 82 PRO A CA 1
ATOM 693 C C . PRO A 1 82 ? 10.749 32.440 -17.563 1.00 49.66 82 PRO A C 1
ATOM 695 O O . PRO A 1 82 ? 10.079 33.161 -18.304 1.00 49.66 82 PRO A O 1
ATOM 698 N N . LEU A 1 83 ? 11.460 32.923 -16.543 1.00 55.19 83 LEU A N 1
ATOM 699 C CA . LEU A 1 83 ? 11.794 34.335 -16.418 1.00 55.19 83 LEU A CA 1
ATOM 700 C C . LEU A 1 83 ? 12.631 34.694 -17.647 1.00 55.19 83 LEU A C 1
ATOM 702 O O . LEU A 1 83 ? 13.737 34.180 -17.815 1.00 55.19 83 LEU A O 1
ATOM 706 N N . ASN A 1 84 ? 12.079 35.537 -18.522 1.00 47.81 84 ASN A N 1
ATOM 707 C CA . ASN A 1 84 ? 12.818 36.149 -19.618 1.00 47.81 84 ASN A CA 1
ATOM 708 C C . ASN A 1 84 ? 13.970 36.964 -19.023 1.00 47.81 84 ASN A C 1
ATOM 710 O O . ASN A 1 84 ? 13.806 38.124 -18.654 1.00 47.81 84 ASN A O 1
ATOM 714 N N . LEU A 1 85 ? 15.150 36.357 -18.952 1.00 55.16 85 LEU A N 1
ATOM 715 C CA . LEU A 1 85 ? 16.409 37.081 -18.886 1.00 55.16 85 LEU A CA 1
ATOM 716 C C . LEU A 1 85 ? 16.761 37.491 -20.318 1.00 55.16 85 LEU A C 1
ATOM 718 O O . LEU A 1 85 ? 17.682 36.961 -20.934 1.00 55.16 85 LEU A O 1
ATOM 722 N N . THR A 1 86 ? 15.979 38.412 -20.881 1.00 47.00 86 THR A N 1
ATOM 723 C CA . THR A 1 86 ? 16.428 39.173 -22.045 1.00 47.00 86 THR A CA 1
ATOM 724 C C . THR A 1 86 ? 17.518 40.110 -21.552 1.00 47.00 86 THR A C 1
ATOM 726 O O . THR A 1 86 ? 17.242 41.056 -20.814 1.00 47.00 86 THR A O 1
ATOM 729 N N . GLY A 1 87 ? 18.759 39.788 -21.915 1.00 45.44 87 GLY A N 1
ATOM 730 C CA . GLY A 1 87 ? 19.922 40.627 -21.679 1.00 45.44 87 GLY A CA 1
ATOM 731 C C . GLY A 1 87 ? 19.670 42.043 -22.182 1.00 45.44 87 GLY A C 1
ATOM 732 O O . GLY A 1 87 ? 19.502 42.272 -23.378 1.00 45.44 87 GLY A O 1
ATOM 733 N N . SER A 1 88 ? 19.657 42.988 -21.248 1.00 50.31 88 SER A N 1
ATOM 734 C CA . SER A 1 88 ? 19.807 44.410 -21.527 1.00 50.31 88 SER A CA 1
ATOM 735 C C . SER A 1 88 ? 21.296 44.697 -21.712 1.00 50.31 88 SER A C 1
ATOM 737 O O . SER A 1 88 ? 21.946 45.253 -20.830 1.00 50.31 88 SER A O 1
ATOM 739 N N . ASN A 1 89 ? 21.841 44.277 -22.853 1.00 47.97 89 ASN A N 1
ATOM 740 C CA . ASN A 1 89 ? 23.203 44.592 -23.272 1.00 47.97 89 ASN A CA 1
ATOM 741 C C . ASN A 1 89 ? 23.189 44.985 -24.757 1.00 47.97 89 ASN A C 1
ATOM 743 O O . ASN A 1 89 ? 23.664 44.227 -25.599 1.00 47.97 89 ASN A O 1
ATOM 747 N N . ALA A 1 90 ? 22.629 46.151 -25.081 1.00 42.44 90 ALA A N 1
ATOM 748 C CA . ALA A 1 90 ? 22.965 46.894 -26.294 1.00 42.44 90 ALA A CA 1
ATOM 749 C C . ALA A 1 90 ? 22.500 48.354 -26.170 1.00 42.44 90 ALA A C 1
ATOM 751 O O . ALA A 1 90 ? 21.333 48.589 -25.858 1.00 42.44 90 ALA A O 1
ATOM 752 N N . SER A 1 91 ? 23.433 49.256 -26.504 1.00 46.97 91 SER A N 1
ATOM 753 C CA . SER A 1 91 ? 23.353 50.724 -26.637 1.00 46.97 91 SER A CA 1
ATOM 754 C C . SER A 1 91 ? 23.704 51.553 -25.407 1.00 46.97 91 SER A C 1
ATOM 756 O O . SER A 1 91 ? 22.937 51.565 -24.425 1.00 46.97 91 SER A O 1
#

Foldseek 3Di:
DVVVVCVVVVHDDDDDDDPPCVVCVVVVVVVVVCCCVDVVPDPCPDPVSVVVVVVVVVVCVVVPPQVVPDDGPDVDDPDDDDDPPPDPPDD

Radius of gyration: 22.2 Å; chains: 1; bounding box: 40×70×42 Å

Sequence (91 aa):
MIDEILRDAKIATVLSGVRMPRMNAIMERWVKTLRAELLDRTLIWNETHLRHALGEYERHYNQHRTHRHWPPRHPCEPGLRPLNLTGSNAS